Protein AF-A0ABD0PZD7-F1 (afdb_monomer)

Sequence (93 aa):
SWDQDASMRRAYSCPTCRKTFNQRPDLGKNTVLAEIVEGMKREVPAGPGDVKCDFCKERTLKAIKSCLVCLASYCQTHIQPHYESEAFKNHKL

Foldseek 3Di:
DLDDDPPDQDWHADPPPRDTDNDRDDDDDDVVVVVVVVVLVDWAADDPPFDFFPPDDPTGTGFPDAWPVVRTTHIPVRCVCCVPPPVNVPTDD

pLDDT: mean 87.23, std 11.17, range [54.0, 98.0]

Solvent-accessible surface area (backbone atoms only — not comparable to full-atom values): 5857 Å² total; per-residue (Å²): 78,85,78,68,74,94,84,65,88,73,60,31,22,44,83,87,78,64,52,74,32,82,56,82,75,90,80,81,83,63,60,70,62,48,53,52,55,55,57,71,70,57,83,51,72,44,57,92,92,50,57,50,20,74,79,52,87,83,61,55,28,32,35,80,48,46,30,74,75,78,73,45,31,21,24,77,78,70,42,45,55,53,78,73,37,79,94,29,66,85,5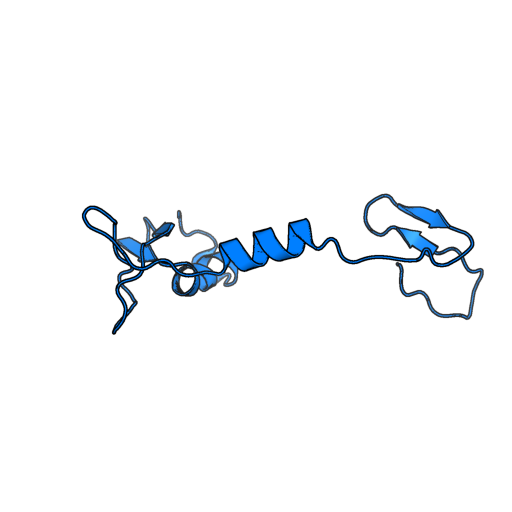7,51,98

Radius of gyration: 21.04 Å; Cα contacts (8 Å, |Δi|>4): 115; chains: 1; bounding box: 36×25×62 Å

Organism: Cirrhinus mrigala (NCBI:txid683832)

InterPro domains:
  IPR051051 E3 ubiquitin-protein ligase TRIM/RNF [PTHR25465] (2-93)

Secondary structure (DSSP, 8-state):
-----TTS---EE-TTT--EESSPPP----HHHHHHHHHHT-PPBP-TTPPBPSS-SSS-BBPSEEETTTTEEE-HHHHHHHHH-GGGTT---

Mean predicted aligned error: 9.71 Å

Structure (mmCIF, N/CA/C/O backbone):
data_AF-A0ABD0PZD7-F1
#
_entry.id   AF-A0ABD0PZD7-F1
#
loop_
_atom_site.group_PDB
_atom_site.id
_atom_site.type_symbol
_atom_site.label_atom_id
_atom_site.label_alt_id
_atom_site.label_comp_id
_atom_site.label_asym_id
_atom_site.label_entity_id
_atom_site.label_seq_id
_atom_site.pdbx_PDB_ins_code
_atom_site.Cartn_x
_atom_site.Cartn_y
_atom_site.Cartn_z
_atom_site.occupancy
_atom_site.B_iso_or_equiv
_atom_site.auth_seq_id
_atom_site.auth_comp_id
_atom_site.auth_asym_id
_atom_site.auth_atom_id
_atom_site.pdbx_PDB_model_num
ATOM 1 N N . SER A 1 1 ? 12.829 -2.401 -26.466 1.00 68.06 1 SER A N 1
ATOM 2 C CA . SER A 1 1 ? 12.280 -3.284 -25.420 1.00 68.06 1 SER A CA 1
ATOM 3 C C . SER A 1 1 ? 13.069 -4.577 -25.453 1.00 68.06 1 SER A C 1
ATOM 5 O O . SER A 1 1 ? 13.614 -4.878 -26.511 1.00 68.06 1 SER A O 1
ATOM 7 N N . TRP A 1 2 ? 13.174 -5.314 -24.344 1.00 73.69 2 TRP A N 1
ATOM 8 C CA . TRP A 1 2 ? 13.833 -6.629 -24.360 1.00 73.69 2 TRP A CA 1
ATOM 9 C C . TRP A 1 2 ? 13.149 -7.605 -25.323 1.00 73.69 2 TRP A C 1
ATOM 11 O O . TRP A 1 2 ? 13.810 -8.480 -25.879 1.00 73.69 2 TRP A O 1
ATOM 21 N N . ASP A 1 3 ? 11.860 -7.382 -25.570 1.00 67.31 3 ASP A N 1
ATOM 22 C CA . ASP A 1 3 ? 11.044 -8.121 -26.520 1.00 67.31 3 ASP A CA 1
ATOM 23 C C . ASP A 1 3 ? 10.851 -7.257 -27.781 1.00 67.31 3 ASP A C 1
ATOM 25 O O . ASP A 1 3 ? 10.076 -6.298 -27.784 1.00 67.31 3 ASP A O 1
ATOM 29 N N . GLN A 1 4 ? 11.631 -7.525 -28.833 1.00 60.91 4 GLN A N 1
ATOM 30 C CA . GLN A 1 4 ? 11.448 -6.948 -30.171 1.00 60.91 4 GLN A CA 1
ATOM 31 C C . GLN A 1 4 ? 11.364 -8.064 -31.218 1.00 60.91 4 GLN A C 1
ATOM 33 O O . GLN A 1 4 ? 12.146 -9.014 -31.184 1.00 60.91 4 GLN A O 1
ATOM 38 N N . ASP A 1 5 ? 10.387 -7.920 -32.117 1.00 55.28 5 ASP A N 1
ATOM 39 C CA . ASP A 1 5 ? 10.064 -8.824 -33.222 1.00 55.28 5 ASP A CA 1
ATOM 40 C C . ASP A 1 5 ? 11.253 -9.008 -34.183 1.00 55.28 5 ASP A C 1
ATOM 42 O O . ASP A 1 5 ? 11.981 -8.065 -34.499 1.00 55.28 5 ASP A O 1
ATOM 46 N N . ALA A 1 6 ? 11.471 -10.245 -34.632 1.00 54.00 6 ALA A N 1
ATOM 47 C CA . ALA A 1 6 ? 12.699 -10.703 -35.286 1.00 54.00 6 ALA A CA 1
ATOM 48 C C . ALA A 1 6 ? 12.961 -10.121 -36.695 1.00 54.00 6 ALA A C 1
ATOM 50 O O . ALA A 1 6 ? 13.935 -10.527 -37.344 1.00 54.00 6 ALA A O 1
ATOM 51 N N . SER A 1 7 ? 12.126 -9.196 -37.179 1.00 56.22 7 SER A N 1
ATOM 52 C CA . SER A 1 7 ? 12.048 -8.817 -38.592 1.00 56.22 7 SER A CA 1
ATOM 53 C C . SER A 1 7 ? 12.853 -7.581 -39.026 1.00 56.22 7 SER A C 1
ATOM 55 O O . SER A 1 7 ? 13.085 -7.434 -40.224 1.00 56.22 7 SER A O 1
ATOM 57 N N . MET A 1 8 ? 13.393 -6.731 -38.138 1.00 54.78 8 MET A N 1
ATOM 58 C CA . MET A 1 8 ? 14.260 -5.611 -38.564 1.00 54.78 8 MET A CA 1
ATOM 59 C C . MET A 1 8 ? 15.406 -5.313 -37.582 1.00 54.78 8 MET A C 1
ATOM 61 O O . MET A 1 8 ? 15.180 -5.053 -36.410 1.00 54.78 8 MET A O 1
ATOM 65 N N . ARG A 1 9 ? 16.650 -5.359 -38.095 1.00 60.94 9 ARG A N 1
ATOM 66 C CA . ARG A 1 9 ? 17.930 -4.889 -37.502 1.00 60.94 9 ARG A CA 1
A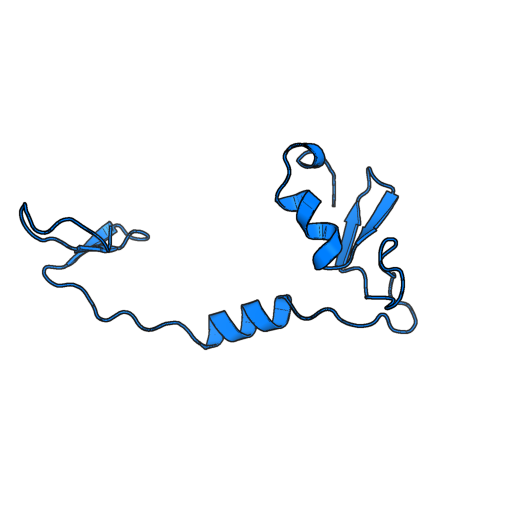TOM 67 C C . ARG A 1 9 ? 17.989 -4.882 -35.959 1.00 60.94 9 ARG A C 1
ATOM 69 O O . ARG A 1 9 ? 17.742 -3.883 -35.294 1.00 60.94 9 ARG A O 1
ATOM 76 N N . ARG A 1 10 ? 18.395 -6.046 -35.443 1.00 63.00 10 ARG A N 1
ATOM 77 C CA . ARG A 1 10 ? 18.421 -6.509 -34.045 1.00 63.00 10 ARG A CA 1
ATOM 78 C C . ARG A 1 10 ? 19.330 -5.673 -33.132 1.00 63.00 10 ARG A C 1
ATOM 80 O O . ARG A 1 10 ? 20.505 -5.994 -32.979 1.0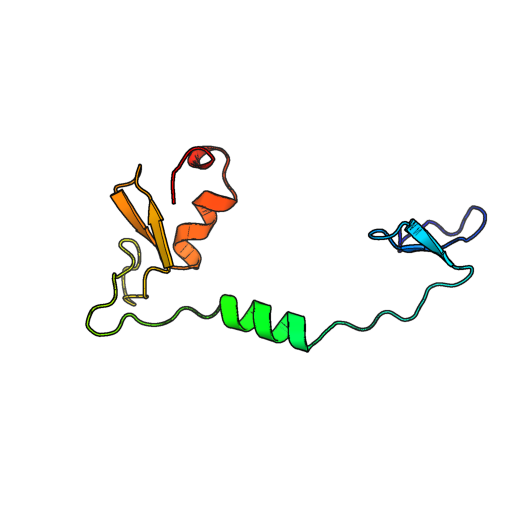0 63.00 10 ARG A O 1
ATOM 87 N N . ALA A 1 11 ? 18.787 -4.648 -32.485 1.00 73.81 11 ALA A N 1
ATOM 88 C CA . ALA A 1 11 ? 19.417 -4.025 -31.323 1.00 73.81 11 ALA A CA 1
ATOM 89 C C . ALA A 1 11 ? 18.489 -4.180 -30.113 1.00 73.81 11 ALA A C 1
ATOM 91 O O . ALA A 1 11 ? 17.391 -3.631 -30.086 1.00 73.81 11 ALA A O 1
ATOM 92 N N . TYR A 1 12 ? 18.923 -4.934 -29.105 1.00 80.50 12 TYR A N 1
ATOM 93 C CA . TYR A 1 12 ? 18.212 -5.037 -27.834 1.00 80.50 12 TYR A CA 1
ATOM 94 C C . TYR A 1 12 ? 18.476 -3.772 -27.031 1.00 80.50 12 TYR A C 1
ATOM 96 O O . TYR A 1 12 ? 19.625 -3.356 -26.909 1.00 80.50 12 TYR A O 1
ATOM 104 N N . SER A 1 13 ? 17.439 -3.171 -26.455 1.00 86.62 13 SER A N 1
ATOM 105 C CA . SER A 1 13 ? 17.596 -1.946 -25.665 1.00 86.62 13 SER A CA 1
ATOM 106 C C . SER A 1 13 ? 17.077 -2.136 -24.255 1.00 86.62 13 SER A C 1
ATOM 108 O O . SER A 1 13 ? 15.927 -2.546 -24.070 1.00 86.62 13 SER A O 1
ATOM 110 N N . CYS A 1 14 ? 17.900 -1.758 -23.275 1.00 86.50 14 CYS A N 1
ATOM 111 C CA . CYS A 1 14 ? 17.484 -1.704 -21.881 1.00 86.50 14 CYS A CA 1
ATOM 112 C C . CYS A 1 14 ? 16.339 -0.683 -21.726 1.00 86.50 14 CYS A C 1
ATOM 114 O O . CYS A 1 14 ? 16.537 0.489 -22.058 1.00 86.50 14 CYS A O 1
ATOM 116 N N . PRO A 1 15 ? 15.156 -1.076 -21.218 1.00 87.19 15 PRO A N 1
ATOM 117 C CA . PRO A 1 15 ? 14.013 -0.173 -21.075 1.00 87.19 15 PRO A CA 1
ATOM 118 C C . PRO A 1 15 ? 14.267 0.942 -20.052 1.00 87.19 15 PRO A C 1
ATOM 120 O O . PRO A 1 15 ? 13.660 2.003 -20.146 1.00 87.19 15 PRO A O 1
ATOM 123 N N . THR A 1 16 ? 15.194 0.730 -19.114 1.00 89.81 16 THR A N 1
ATOM 124 C CA . THR A 1 16 ? 15.501 1.682 -18.041 1.00 89.81 16 THR A CA 1
ATOM 125 C C . THR A 1 16 ? 16.507 2.744 -18.478 1.00 89.81 16 THR A C 1
ATOM 127 O O . THR A 1 16 ? 16.272 3.931 -18.291 1.00 89.81 16 THR A O 1
ATOM 130 N N . CYS A 1 17 ? 17.634 2.337 -19.072 1.00 91.56 17 CYS A N 1
ATOM 131 C CA . CYS A 1 17 ? 18.738 3.254 -19.389 1.00 91.56 17 CYS A CA 1
ATOM 132 C C . CYS A 1 17 ? 18.946 3.498 -20.888 1.00 91.56 17 CYS A C 1
ATOM 134 O O . CYS A 1 17 ? 19.850 4.237 -21.265 1.00 91.56 17 CYS A O 1
ATOM 136 N N . ARG A 1 18 ? 18.130 2.877 -21.750 1.00 88.19 18 ARG A N 1
ATOM 137 C CA . ARG A 1 18 ? 18.166 3.003 -23.220 1.00 88.19 18 ARG A CA 1
ATOM 138 C C . ARG A 1 18 ? 19.462 2.533 -23.893 1.00 88.19 18 ARG A C 1
ATOM 140 O O . ARG A 1 18 ? 19.598 2.690 -25.103 1.00 88.19 18 ARG A O 1
ATOM 147 N N . LYS A 1 19 ? 20.388 1.911 -23.152 1.00 88.81 19 LYS A N 1
ATOM 148 C CA . LYS A 1 19 ? 21.603 1.300 -23.711 1.00 88.81 19 LYS A CA 1
ATOM 149 C C . LYS A 1 19 ? 21.241 0.194 -24.701 1.00 88.81 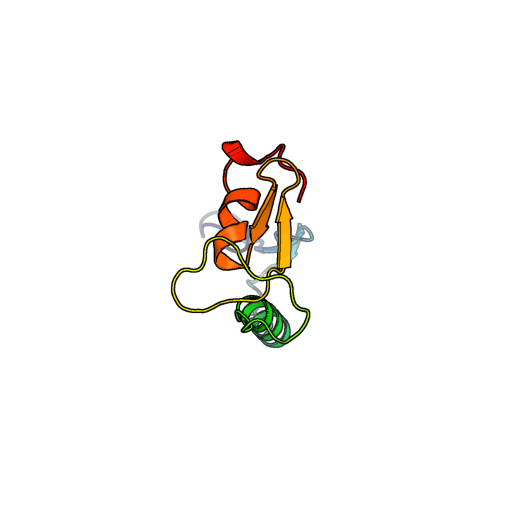19 LYS A C 1
ATOM 151 O O . LYS A 1 19 ? 20.375 -0.629 -24.397 1.00 88.81 19 LYS A O 1
ATOM 156 N N . THR A 1 20 ? 21.916 0.186 -25.846 1.00 87.75 20 THR A N 1
ATOM 157 C CA . THR A 1 20 ? 21.726 -0.774 -26.935 1.00 87.75 20 THR A CA 1
ATOM 158 C C . THR A 1 20 ? 22.741 -1.915 -26.862 1.00 87.75 20 THR A C 1
ATOM 160 O O . THR A 1 20 ? 23.875 -1.741 -26.412 1.00 87.75 20 THR A O 1
ATOM 163 N N . PHE A 1 21 ? 22.324 -3.095 -27.309 1.00 85.38 21 PHE A N 1
ATOM 164 C CA . PHE A 1 21 ? 23.101 -4.327 -27.305 1.00 85.38 21 PHE A CA 1
ATOM 165 C C . PHE A 1 21 ? 22.863 -5.084 -28.612 1.00 85.38 21 PHE A C 1
ATOM 167 O O . PHE A 1 21 ? 21.735 -5.175 -29.094 1.00 85.38 21 PHE A O 1
ATOM 174 N N . ASN A 1 22 ? 23.920 -5.677 -29.162 1.00 84.50 22 ASN A N 1
ATOM 175 C CA . ASN A 1 22 ? 23.836 -6.453 -30.405 1.00 84.50 22 ASN A CA 1
ATOM 176 C C . ASN A 1 22 ? 23.262 -7.868 -30.188 1.00 84.50 22 ASN A C 1
ATOM 178 O O . ASN A 1 22 ? 22.855 -8.533 -31.136 1.00 84.50 22 ASN A O 1
ATOM 182 N N . GLN A 1 23 ? 23.226 -8.334 -28.937 1.00 83.31 23 GLN A N 1
ATOM 183 C CA . GLN A 1 23 ? 22.655 -9.613 -28.517 1.00 83.31 23 GLN A CA 1
ATOM 184 C C . GLN A 1 23 ? 21.799 -9.414 -27.266 1.00 83.31 23 GLN A C 1
ATOM 186 O O . GLN A 1 23 ? 21.981 -8.432 -26.542 1.00 83.31 23 GLN A O 1
ATOM 191 N N . ARG A 1 24 ? 20.862 -10.338 -27.017 1.00 84.25 24 ARG A N 1
ATOM 192 C CA . ARG A 1 24 ? 20.053 -10.315 -25.797 1.00 84.25 24 ARG A CA 1
ATOM 193 C C . ARG A 1 24 ? 20.976 -10.675 -24.630 1.00 84.25 24 ARG A C 1
ATOM 195 O O . ARG A 1 24 ? 21.548 -11.762 -24.664 1.00 84.25 24 ARG A O 1
ATOM 202 N N . PRO A 1 25 ? 21.158 -9.798 -23.633 1.00 84.88 25 PRO A N 1
ATOM 203 C CA . PRO A 1 25 ? 21.915 -10.158 -22.447 1.00 84.88 25 PRO A CA 1
ATOM 204 C C . PRO A 1 25 ? 21.161 -11.227 -21.651 1.00 84.88 25 PRO A C 1
ATOM 206 O O . PRO A 1 25 ? 19.927 -11.238 -21.633 1.00 84.88 25 PRO A O 1
ATOM 209 N N . ASP A 1 26 ? 21.911 -12.095 -20.978 1.00 88.50 26 ASP A N 1
ATOM 210 C CA . ASP A 1 26 ? 21.356 -13.027 -20.002 1.00 88.50 26 ASP A CA 1
ATOM 211 C C . ASP A 1 26 ? 20.927 -12.245 -18.750 1.00 88.50 26 ASP A C 1
ATOM 213 O O . ASP A 1 26 ? 21.726 -11.522 -18.148 1.00 88.50 26 ASP A O 1
ATOM 217 N N . LEU A 1 27 ? 19.636 -12.303 -18.413 1.00 87.00 27 LEU A N 1
ATOM 218 C CA . LEU A 1 27 ? 19.047 -11.538 -17.313 1.00 87.00 27 LEU A CA 1
ATOM 219 C C . LEU A 1 27 ? 18.703 -12.477 -16.157 1.00 87.00 27 LEU A C 1
ATOM 221 O O . LEU A 1 27 ? 17.746 -13.247 -16.231 1.00 87.00 27 LEU A O 1
ATOM 225 N N . GLY A 1 28 ? 19.442 -12.356 -15.056 1.00 87.88 28 GLY A N 1
ATOM 226 C CA . GLY A 1 28 ? 19.103 -12.996 -13.788 1.00 87.88 28 GLY A CA 1
ATOM 227 C C . GLY A 1 28 ? 18.052 -12.206 -13.003 1.00 87.88 28 GLY A C 1
ATOM 228 O O . GLY A 1 28 ? 18.021 -10.973 -13.031 1.00 87.88 28 GLY A O 1
ATOM 229 N N . LYS A 1 29 ? 17.200 -12.910 -12.249 1.00 88.62 29 LYS A N 1
ATOM 230 C CA . LYS A 1 29 ? 16.337 -12.278 -11.239 1.00 88.62 29 LYS A CA 1
ATOM 231 C C . LYS A 1 29 ? 17.182 -11.889 -10.027 1.00 88.62 29 LYS A C 1
ATOM 233 O O . LYS A 1 29 ? 17.979 -12.691 -9.551 1.00 88.62 29 LYS A O 1
ATOM 238 N N . ASN A 1 30 ? 16.979 -10.685 -9.495 1.00 91.50 30 ASN A N 1
ATOM 239 C CA . ASN A 1 30 ? 17.608 -10.285 -8.239 1.00 91.50 30 ASN A CA 1
ATOM 240 C C . ASN A 1 30 ? 16.853 -10.930 -7.064 1.00 91.50 30 ASN A C 1
ATOM 242 O O . ASN A 1 30 ? 15.755 -10.494 -6.715 1.00 91.50 30 ASN A O 1
ATOM 246 N N . THR A 1 31 ? 17.435 -11.978 -6.482 1.00 93.31 31 THR A N 1
ATOM 247 C CA . THR A 1 31 ? 16.838 -12.735 -5.372 1.00 93.31 31 THR A CA 1
ATOM 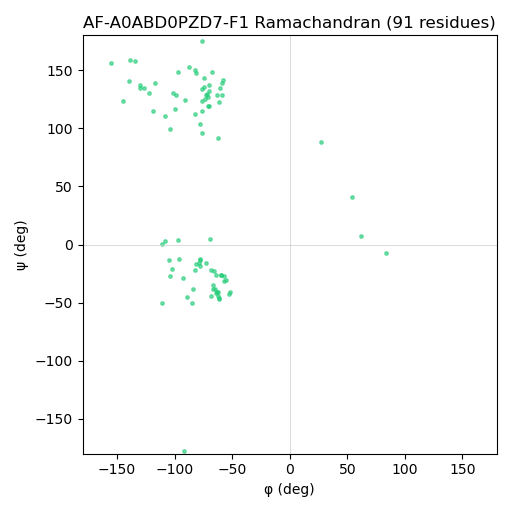248 C C . THR A 1 31 ? 16.723 -11.903 -4.101 1.00 93.31 31 THR A C 1
ATOM 250 O O . THR A 1 31 ? 15.684 -11.956 -3.459 1.00 93.31 31 THR A O 1
ATOM 253 N N . VAL A 1 32 ? 17.710 -11.052 -3.803 1.00 92.81 32 VAL A N 1
ATOM 254 C CA . VAL A 1 32 ? 17.688 -10.167 -2.625 1.00 92.81 32 VAL A CA 1
ATOM 255 C C . VAL A 1 32 ? 16.503 -9.204 -2.696 1.00 92.81 32 VAL A C 1
ATOM 257 O O . VAL A 1 32 ? 15.756 -9.056 -1.733 1.00 92.81 32 VAL A O 1
ATOM 260 N N . LEU A 1 33 ? 16.283 -8.573 -3.856 1.00 90.31 33 LEU A N 1
ATOM 261 C CA . LEU A 1 33 ? 15.121 -7.701 -4.049 1.00 90.31 33 LEU A CA 1
ATOM 262 C C . LEU A 1 33 ? 13.804 -8.481 -3.968 1.00 90.31 33 LEU A C 1
ATOM 264 O O . LEU A 1 33 ? 12.842 -7.976 -3.394 1.00 90.31 33 LEU A O 1
ATOM 268 N N . ALA A 1 34 ? 13.756 -9.702 -4.508 1.00 88.44 34 ALA A N 1
ATOM 269 C CA . ALA A 1 34 ? 12.575 -10.553 -4.396 1.00 88.44 34 ALA A CA 1
ATOM 270 C C . ALA A 1 34 ? 12.260 -10.904 -2.931 1.00 88.44 34 ALA A C 1
ATOM 272 O O . ALA A 1 34 ? 11.114 -10.773 -2.513 1.00 88.44 34 ALA A O 1
ATOM 273 N N . GLU A 1 35 ? 13.261 -11.268 -2.130 1.00 86.69 35 GLU A N 1
ATOM 274 C CA . GLU A 1 35 ? 13.088 -11.579 -0.707 1.00 86.69 35 GLU A CA 1
ATOM 275 C C . GLU A 1 35 ? 12.606 -10.369 0.102 1.00 86.69 35 GLU A C 1
ATOM 277 O O . GLU A 1 35 ? 11.708 -10.508 0.932 1.00 86.69 35 GLU A O 1
ATOM 282 N N . ILE A 1 36 ? 13.140 -9.172 -0.168 1.00 85.62 36 ILE A N 1
ATOM 283 C CA . ILE A 1 36 ? 12.696 -7.930 0.487 1.00 85.62 36 ILE A CA 1
ATOM 284 C C . ILE A 1 36 ? 11.216 -7.656 0.184 1.00 85.62 36 ILE A C 1
ATOM 286 O O . ILE A 1 36 ? 10.442 -7.378 1.101 1.00 85.62 36 ILE A O 1
ATOM 290 N N . VAL A 1 37 ? 10.806 -7.765 -1.085 1.00 86.44 37 VAL A N 1
ATOM 291 C CA . VAL A 1 37 ? 9.409 -7.543 -1.500 1.00 86.44 37 VAL A CA 1
ATOM 292 C C . VAL A 1 37 ? 8.475 -8.583 -0.880 1.00 86.44 37 VAL A C 1
ATOM 294 O O . VAL A 1 37 ? 7.399 -8.231 -0.400 1.00 86.44 37 VAL A O 1
ATOM 297 N N . GLU A 1 38 ? 8.876 -9.852 -0.834 1.00 81.44 38 GLU A N 1
ATOM 298 C CA . GLU A 1 38 ? 8.086 -10.898 -0.177 1.00 81.44 38 GLU A CA 1
ATOM 299 C C . GLU A 1 38 ? 8.002 -10.690 1.343 1.00 81.44 38 GLU A C 1
ATOM 301 O O . GLU A 1 38 ? 6.955 -10.932 1.942 1.00 81.44 38 GLU A O 1
ATOM 306 N N . GLY A 1 39 ? 9.060 -10.175 1.976 1.00 70.06 39 GLY A N 1
ATOM 307 C CA . GLY A 1 39 ? 9.047 -9.770 3.381 1.00 70.06 39 GLY A CA 1
ATOM 308 C C . GLY A 1 39 ? 8.050 -8.645 3.665 1.00 70.06 39 GLY A C 1
ATOM 309 O O . GLY A 1 39 ? 7.322 -8.715 4.652 1.00 70.06 39 GLY A O 1
ATOM 310 N N . MET A 1 40 ? 7.949 -7.656 2.770 1.00 71.00 40 MET A N 1
ATOM 311 C CA . MET A 1 40 ? 6.965 -6.567 2.871 1.00 71.00 40 MET A CA 1
ATOM 312 C C . MET A 1 40 ? 5.512 -7.051 2.758 1.00 71.00 40 MET A C 1
ATOM 314 O O . MET A 1 40 ? 4.614 -6.418 3.305 1.00 71.00 40 MET A O 1
ATOM 318 N N . LYS A 1 41 ? 5.266 -8.179 2.081 1.00 69.75 41 LYS A N 1
ATOM 319 C CA . LYS A 1 41 ? 3.924 -8.773 1.964 1.00 69.75 41 LYS A CA 1
ATOM 320 C C . LYS A 1 41 ? 3.475 -9.533 3.213 1.00 69.75 41 LYS A C 1
ATOM 322 O O . LYS A 1 41 ? 2.303 -9.893 3.304 1.00 69.75 41 LYS A O 1
ATOM 327 N N . ARG A 1 42 ? 4.372 -9.824 4.162 1.00 72.00 42 ARG A N 1
ATOM 328 C CA . ARG A 1 42 ? 4.015 -10.597 5.358 1.00 72.00 42 ARG A CA 1
ATOM 329 C C . ARG A 1 42 ? 3.237 -9.727 6.334 1.00 72.00 42 ARG A C 1
ATOM 331 O O . ARG A 1 42 ? 3.768 -8.784 6.913 1.00 72.00 42 ARG A O 1
ATOM 338 N N . GLU A 1 43 ? 1.979 -10.084 6.550 1.00 81.50 43 GLU A N 1
ATOM 339 C CA . GLU A 1 43 ? 1.150 -9.431 7.554 1.00 81.50 43 GLU A CA 1
ATOM 340 C C . GLU A 1 43 ? 1.586 -9.847 8.966 1.00 81.50 43 GLU A C 1
ATOM 342 O O . GLU A 1 43 ? 1.720 -11.033 9.273 1.00 81.50 43 GLU A O 1
ATOM 347 N N . VAL A 1 44 ? 1.817 -8.857 9.831 1.00 87.56 44 VAL A N 1
ATOM 348 C CA . VAL A 1 44 ? 2.277 -9.068 11.209 1.00 87.56 44 VAL A CA 1
ATOM 349 C C . VAL A 1 44 ? 1.076 -8.987 12.160 1.00 87.56 44 VAL A C 1
ATOM 351 O O . VAL A 1 44 ? 0.320 -8.011 12.091 1.00 87.56 44 VAL A O 1
ATOM 354 N N . PRO A 1 45 ? 0.865 -9.971 13.055 1.00 91.44 45 PRO A N 1
ATOM 355 C CA . PRO A 1 45 ? -0.132 -9.865 14.119 1.00 91.44 45 PRO A CA 1
ATOM 356 C C . PRO A 1 45 ? 0.131 -8.647 15.016 1.00 91.44 45 PRO A C 1
ATOM 358 O O . PRO A 1 45 ? 1.280 -8.342 15.321 1.00 91.44 45 PRO A O 1
ATOM 361 N N . ALA A 1 46 ? -0.921 -7.957 15.453 1.00 93.06 46 ALA A N 1
ATOM 362 C CA . ALA A 1 46 ? -0.793 -6.809 16.348 1.00 93.06 46 ALA A CA 1
ATOM 363 C C . ALA A 1 46 ? -0.383 -7.247 17.763 1.00 93.06 46 ALA A C 1
ATOM 365 O O . ALA A 1 46 ? -1.046 -8.093 18.370 1.00 93.06 46 ALA A O 1
ATOM 366 N N . GLY A 1 47 ? 0.683 -6.646 18.294 1.00 91.81 47 GLY A N 1
ATOM 367 C CA . GLY A 1 47 ? 1.129 -6.817 19.673 1.00 91.81 47 GLY A CA 1
ATOM 368 C C . GLY A 1 47 ? 0.549 -5.769 20.636 1.00 91.81 47 GLY A C 1
ATOM 369 O O . GLY A 1 47 ? -0.254 -4.915 20.246 1.00 91.81 47 GLY A O 1
ATOM 370 N N . PRO A 1 48 ? 0.943 -5.812 21.920 1.00 92.69 48 PRO A N 1
ATOM 371 C CA . PRO A 1 48 ? 0.575 -4.788 22.894 1.00 92.69 48 PRO A CA 1
ATOM 372 C C . PRO A 1 48 ? 1.065 -3.402 22.455 1.00 92.69 48 PRO A C 1
ATOM 374 O O . PRO A 1 48 ? 2.240 -3.225 22.149 1.00 92.69 48 PRO A O 1
ATOM 377 N N . GLY A 1 49 ? 0.165 -2.417 22.439 1.00 91.56 49 GLY A N 1
ATOM 378 C CA . GLY A 1 49 ? 0.477 -1.041 22.034 1.00 91.56 49 GLY A CA 1
ATOM 379 C C . GLY A 1 49 ? 0.455 -0.782 20.523 1.00 91.56 49 GLY A C 1
ATOM 380 O O . GLY A 1 49 ? 0.521 0.376 20.120 1.00 91.56 49 GLY A O 1
ATOM 381 N N . ASP 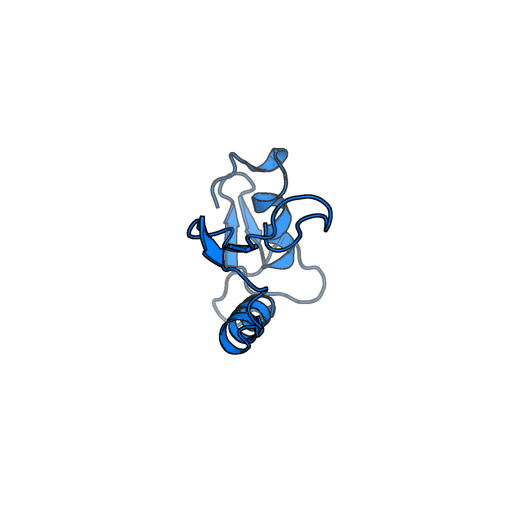A 1 50 ? 0.309 -1.814 19.686 1.00 94.94 50 ASP A N 1
ATOM 382 C CA . ASP A 1 50 ? 0.112 -1.620 18.250 1.00 94.94 50 ASP A CA 1
ATOM 383 C C . ASP A 1 50 ? -1.312 -1.139 17.942 1.00 94.94 50 ASP A C 1
ATOM 385 O O . ASP A 1 50 ? -2.300 -1.610 18.514 1.00 94.94 50 ASP A O 1
ATOM 389 N N . VAL A 1 51 ? -1.421 -0.251 16.953 1.00 94.88 51 VAL A N 1
ATOM 390 C CA . VAL A 1 51 ? -2.707 0.078 16.332 1.00 94.88 51 VAL A CA 1
ATOM 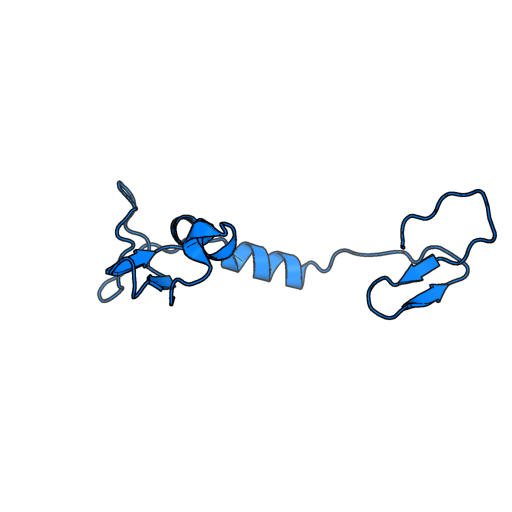391 C C . VAL A 1 51 ? -3.144 -1.108 15.474 1.00 94.88 51 VAL A C 1
ATOM 393 O O . VAL A 1 51 ? -2.372 -1.621 14.661 1.00 94.88 51 VAL A O 1
ATOM 396 N N . LYS A 1 52 ? -4.381 -1.564 15.666 1.00 96.06 52 LYS A N 1
ATOM 397 C CA . LYS A 1 52 ? -4.960 -2.696 14.932 1.00 96.06 52 LYS A CA 1
ATOM 398 C C . LYS A 1 52 ? -5.600 -2.221 13.633 1.00 96.06 52 LYS A C 1
ATOM 400 O O . LYS A 1 52 ? -6.042 -1.082 13.533 1.00 96.06 52 LYS A O 1
ATOM 405 N N . CYS A 1 53 ? -5.655 -3.100 12.638 1.00 96.25 53 CYS A N 1
ATOM 406 C CA . CYS A 1 53 ? -6.484 -2.863 11.465 1.00 96.25 53 CYS A CA 1
ATOM 407 C C . CYS A 1 53 ? -7.972 -2.965 11.827 1.00 96.25 53 CYS A C 1
ATOM 409 O O . CYS A 1 53 ? -8.387 -3.957 12.426 1.00 96.25 53 CYS A O 1
ATOM 411 N N . ASP A 1 54 ? -8.768 -1.988 11.393 1.00 96.25 54 ASP A N 1
ATOM 412 C CA . ASP A 1 54 ? -10.201 -1.900 11.708 1.00 96.25 54 ASP A CA 1
ATOM 413 C C . ASP A 1 54 ? -11.076 -2.852 10.871 1.00 96.25 54 ASP A C 1
ATOM 415 O O . ASP A 1 54 ? -12.240 -3.082 11.189 1.00 96.25 54 ASP A O 1
ATOM 419 N N . PHE A 1 55 ? -10.524 -3.428 9.800 1.00 94.75 55 PHE A N 1
ATOM 420 C CA . PHE A 1 55 ? -11.272 -4.233 8.825 1.00 94.75 55 PHE A CA 1
ATOM 421 C C . PHE A 1 55 ? -11.037 -5.742 8.964 1.00 94.75 55 PHE A C 1
ATOM 423 O O . PHE A 1 55 ? -11.776 -6.546 8.390 1.00 94.75 55 PHE A O 1
ATOM 430 N N . CYS A 1 56 ? -10.021 -6.162 9.723 1.00 94.44 56 CYS A N 1
ATOM 431 C CA . CYS A 1 56 ? -9.752 -7.580 9.941 1.00 94.44 56 CYS A CA 1
ATOM 432 C C . CYS A 1 56 ? -10.751 -8.179 10.942 1.00 94.44 56 CYS A C 1
ATOM 434 O O . CYS A 1 56 ? -10.834 -7.731 12.081 1.00 94.44 56 CYS A O 1
ATOM 436 N N . LYS A 1 57 ? -11.473 -9.233 10.540 1.00 87.25 57 LYS A N 1
ATOM 437 C CA . LYS A 1 57 ? -12.519 -9.859 11.373 1.00 87.25 57 LYS A CA 1
ATOM 438 C C . LYS A 1 57 ? -11.994 -10.892 12.371 1.00 87.25 57 LYS A C 1
ATOM 440 O O . LYS A 1 57 ? -12.505 -10.980 13.478 1.00 87.25 57 LYS A O 1
ATOM 445 N N . GLU A 1 58 ? -11.000 -11.683 11.977 1.00 80.06 58 GLU A N 1
ATOM 446 C CA . GLU A 1 58 ? -10.537 -12.833 12.772 1.00 80.06 58 GLU A CA 1
ATOM 447 C C . GLU A 1 58 ? -9.141 -12.605 13.356 1.00 80.06 58 GLU A C 1
ATOM 449 O O . GLU A 1 58 ? -8.911 -12.769 14.551 1.00 80.06 58 GLU A O 1
ATOM 454 N N . ARG A 1 59 ? -8.189 -12.202 12.509 1.00 81.38 59 ARG A N 1
ATOM 455 C CA . ARG A 1 59 ? -6.807 -11.931 12.913 1.00 81.38 59 ARG A CA 1
ATOM 456 C C . ARG A 1 59 ? -6.620 -10.437 13.085 1.00 81.38 59 ARG A C 1
ATOM 458 O O . ARG A 1 59 ? -6.701 -9.702 12.110 1.00 81.38 59 ARG A O 1
ATOM 465 N N . THR A 1 60 ? -6.322 -9.974 14.294 1.00 86.56 60 THR A N 1
ATOM 466 C CA . THR A 1 60 ? -5.988 -8.560 14.497 1.00 86.56 60 THR A CA 1
ATOM 467 C C . THR A 1 60 ? -4.569 -8.305 14.011 1.00 86.56 60 THR A C 1
ATOM 469 O O . THR A 1 60 ? -3.602 -8.568 14.726 1.00 86.56 60 THR A O 1
ATOM 472 N N . LEU A 1 61 ? -4.444 -7.841 12.774 1.00 94.12 61 LEU A N 1
ATOM 473 C CA . LEU A 1 61 ? -3.169 -7.470 12.175 1.00 94.12 61 LEU A CA 1
ATOM 474 C C . LEU A 1 61 ? -2.769 -6.056 12.587 1.00 94.12 61 LEU A C 1
ATOM 476 O O . LEU A 1 61 ? -3.628 -5.197 12.812 1.00 94.12 61 LEU A O 1
ATOM 480 N N . LYS A 1 62 ? -1.459 -5.819 12.664 1.00 94.81 62 LYS A N 1
ATOM 481 C CA . LYS A 1 62 ? -0.895 -4.490 12.885 1.00 94.81 62 LYS A CA 1
ATOM 482 C C . LYS A 1 62 ? -1.251 -3.584 11.707 1.00 94.81 62 LYS A C 1
ATOM 484 O O . LYS A 1 62 ? -1.026 -3.938 10.547 1.00 94.81 62 LYS A O 1
ATOM 489 N N . ALA A 1 63 ? -1.803 -2.415 12.007 1.00 95.38 63 ALA A N 1
ATOM 490 C CA . ALA A 1 63 ? -2.001 -1.380 11.012 1.00 95.38 63 ALA A CA 1
ATOM 491 C C . ALA A 1 63 ? -0.649 -0.791 10.593 1.00 95.38 63 ALA A C 1
ATOM 493 O O . ALA A 1 63 ? 0.215 -0.524 11.429 1.00 95.38 63 ALA A O 1
ATOM 494 N N . ILE A 1 64 ? -0.480 -0.578 9.291 1.00 94.12 64 ILE A N 1
ATOM 495 C CA . ILE A 1 64 ? 0.724 0.037 8.719 1.00 94.12 64 ILE A CA 1
ATOM 496 C C . ILE A 1 64 ? 0.502 1.503 8.345 1.00 94.12 64 ILE A C 1
ATOM 498 O O . ILE A 1 64 ? 1.468 2.251 8.225 1.00 94.12 64 ILE A O 1
ATOM 502 N N . LYS A 1 65 ? -0.761 1.905 8.161 1.00 95.38 65 LYS A N 1
ATOM 503 C CA . LYS A 1 65 ? -1.187 3.254 7.782 1.00 95.38 65 LYS A CA 1
ATOM 504 C C . LYS A 1 65 ? -2.619 3.525 8.237 1.00 95.38 65 LYS A C 1
ATOM 506 O O . LYS A 1 65 ? -3.414 2.593 8.377 1.00 95.38 65 LYS A O 1
ATOM 511 N N . SER A 1 66 ? -2.948 4.804 8.401 1.00 97.38 66 SER A N 1
ATOM 512 C CA . SER A 1 66 ? -4.287 5.261 8.778 1.00 97.38 66 SER A CA 1
ATOM 513 C C . SER A 1 66 ? -4.745 6.361 7.833 1.00 97.38 66 SER A C 1
ATOM 515 O O . SER A 1 66 ? -4.001 7.285 7.533 1.00 97.38 66 SER A O 1
ATOM 517 N N . CYS A 1 67 ? -5.983 6.282 7.361 1.00 98.00 67 CYS A N 1
ATOM 518 C CA . CYS A 1 67 ? -6.545 7.291 6.475 1.00 98.00 67 CYS A CA 1
ATOM 519 C C . CYS A 1 67 ? -7.261 8.374 7.287 1.00 98.00 67 CYS A C 1
ATOM 521 O O . CYS A 1 67 ? -8.213 8.07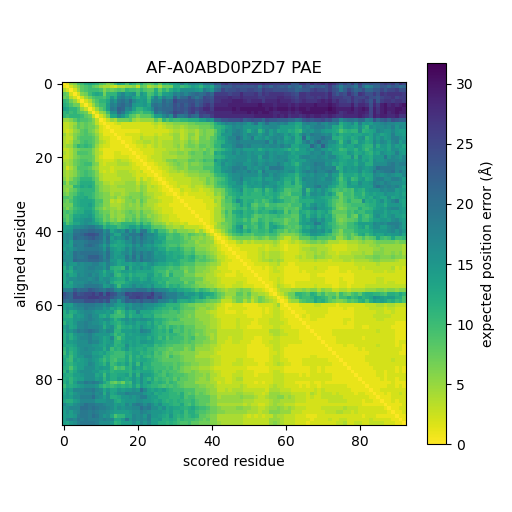4 8.005 1.00 98.00 67 CYS A O 1
ATOM 523 N N . LEU A 1 68 ? -6.878 9.640 7.110 1.00 96.31 68 LEU A N 1
ATOM 524 C CA . LEU A 1 68 ? -7.516 10.775 7.792 1.00 96.31 68 LEU A CA 1
ATOM 525 C C . LEU A 1 68 ? -8.917 11.103 7.258 1.00 96.31 68 LEU A C 1
ATOM 527 O O . LEU A 1 68 ? -9.657 11.832 7.905 1.00 96.31 68 LEU A O 1
ATOM 531 N N . VAL A 1 69 ? -9.276 10.585 6.082 1.00 97.19 69 VAL A N 1
ATOM 532 C CA . VAL A 1 69 ? -10.608 10.775 5.488 1.00 97.19 69 VAL A CA 1
ATOM 533 C C . VAL A 1 69 ? -11.566 9.678 5.953 1.00 97.19 69 VAL A C 1
ATOM 535 O O . VAL A 1 69 ? -12.685 9.970 6.352 1.00 97.19 69 VAL A O 1
ATOM 538 N N . CYS A 1 70 ? -11.122 8.416 5.949 1.00 97.19 70 CYS A N 1
ATOM 539 C CA . CYS A 1 70 ? -11.924 7.293 6.446 1.00 97.19 70 CYS A CA 1
ATOM 540 C C . CYS A 1 70 ? -11.950 7.200 7.974 1.00 97.19 70 CYS A C 1
ATOM 542 O O . CYS A 1 70 ? -12.798 6.497 8.510 1.00 97.19 70 CYS A O 1
ATOM 544 N N . LEU A 1 71 ? -10.998 7.858 8.650 1.00 97.06 71 LEU A N 1
ATOM 545 C CA . LEU A 1 71 ? -10.774 7.757 10.093 1.00 97.06 71 LEU A CA 1
ATOM 546 C C . LEU A 1 71 ? -10.582 6.303 10.551 1.00 97.06 71 LEU A C 1
ATOM 548 O O . LEU A 1 71 ? -11.096 5.891 11.585 1.00 97.06 71 LEU A O 1
ATOM 552 N N . ALA A 1 72 ? -9.839 5.537 9.752 1.00 97.44 72 ALA A N 1
ATOM 553 C CA . ALA A 1 72 ? -9.611 4.114 9.963 1.00 97.44 72 ALA A CA 1
ATOM 554 C C . ALA A 1 72 ? -8.155 3.730 9.675 1.00 97.44 72 ALA A C 1
ATOM 556 O O . ALA A 1 72 ? -7.433 4.432 8.959 1.00 97.44 72 ALA A O 1
ATOM 557 N N . SER A 1 73 ? -7.737 2.604 10.237 1.00 97.50 73 SER A N 1
ATOM 558 C CA . SER A 1 73 ? -6.392 2.045 10.214 1.00 97.50 73 SER A CA 1
ATOM 559 C C . SER A 1 73 ? -6.376 0.693 9.500 1.00 97.50 73 SER A C 1
ATOM 561 O O . SER A 1 73 ? -7.262 -0.150 9.664 1.00 97.50 73 SER A O 1
ATOM 563 N N . TYR A 1 74 ? -5.343 0.469 8.691 1.00 95.81 74 TYR A N 1
ATOM 564 C CA . TYR A 1 74 ? -5.320 -0.592 7.686 1.00 95.81 74 TYR A CA 1
ATOM 565 C C . TYR A 1 74 ? -4.040 -1.428 7.769 1.00 95.81 74 TYR A C 1
ATOM 567 O O . TYR A 1 74 ? -2.940 -0.886 7.895 1.00 95.81 74 TYR A O 1
ATOM 575 N N . CYS A 1 75 ? -4.170 -2.752 7.661 1.00 94.56 75 CYS A N 1
ATOM 576 C CA . CYS A 1 75 ? -3.050 -3.647 7.359 1.00 94.56 75 CYS A CA 1
ATOM 577 C C . CYS A 1 75 ? -2.690 -3.579 5.862 1.00 94.56 75 CYS A C 1
ATOM 579 O O . CYS A 1 75 ? -3.398 -2.940 5.080 1.00 94.56 75 CYS A O 1
ATOM 581 N N . GLN A 1 76 ? -1.620 -4.268 5.451 1.00 91.75 76 GLN A N 1
ATOM 582 C CA . GLN A 1 76 ? -1.151 -4.295 4.058 1.00 91.75 76 GLN A CA 1
ATOM 583 C C . GLN A 1 76 ? -2.255 -4.680 3.058 1.00 91.75 76 GLN A C 1
ATOM 585 O O . GLN A 1 76 ? -2.390 -4.038 2.019 1.00 91.75 76 GLN A O 1
ATOM 590 N N . THR A 1 77 ? -3.080 -5.682 3.377 1.00 92.38 77 THR A N 1
ATOM 591 C CA . THR A 1 77 ? -4.164 -6.116 2.481 1.00 92.38 77 THR A CA 1
ATOM 592 C C . THR A 1 77 ? -5.265 -5.066 2.360 1.00 92.38 77 THR A C 1
ATOM 594 O O . THR A 1 77 ? -5.726 -4.767 1.259 1.00 92.38 77 THR A O 1
ATOM 597 N N . HIS A 1 78 ? -5.678 -4.470 3.481 1.00 94.44 78 HIS A N 1
ATOM 598 C CA . HIS A 1 78 ? -6.805 -3.538 3.501 1.00 94.44 78 HIS A CA 1
ATOM 599 C C . HIS A 1 78 ? -6.440 -2.113 3.060 1.00 94.44 78 HIS A C 1
ATOM 601 O O . HIS A 1 78 ? -7.341 -1.359 2.707 1.00 94.44 78 HIS A O 1
ATOM 607 N N . ILE A 1 79 ? -5.155 -1.736 3.036 1.00 94.75 79 ILE A N 1
ATOM 608 C CA . ILE A 1 79 ? -4.721 -0.429 2.513 1.00 94.75 79 ILE A CA 1
ATOM 609 C C . ILE A 1 79 ? -4.597 -0.422 0.982 1.00 94.75 79 ILE A C 1
ATOM 611 O O . ILE A 1 79 ? -4.659 0.638 0.370 1.00 94.75 79 ILE A O 1
ATOM 615 N N . GLN A 1 80 ? -4.438 -1.587 0.347 1.00 94.44 80 GLN A N 1
ATOM 616 C CA . GLN A 1 80 ? -4.189 -1.716 -1.094 1.00 94.44 80 GLN A CA 1
ATOM 617 C C . GLN A 1 80 ? -5.196 -0.949 -1.984 1.00 94.44 80 GLN A C 1
ATOM 619 O O . GLN A 1 80 ? -4.742 -0.238 -2.883 1.00 94.44 80 GLN A O 1
ATOM 624 N N . PRO A 1 81 ? -6.519 -0.935 -1.698 1.00 95.75 81 PRO A N 1
ATOM 625 C CA . PRO A 1 81 ? -7.467 -0.121 -2.460 1.00 95.75 81 PRO A CA 1
ATOM 626 C C . PRO A 1 81 ? -7.128 1.375 -2.474 1.00 95.75 81 PRO A C 1
ATOM 628 O O . PRO A 1 81 ? -7.387 2.036 -3.476 1.00 95.75 81 PRO A O 1
ATOM 631 N N . HIS A 1 82 ? -6.513 1.911 -1.412 1.00 96.56 82 HIS A N 1
ATOM 632 C CA . HIS A 1 82 ? -6.108 3.317 -1.371 1.00 96.56 82 HIS A CA 1
ATOM 633 C C . HIS A 1 82 ? -4.966 3.660 -2.333 1.00 96.56 82 HIS A C 1
ATOM 635 O O . HIS A 1 82 ? -4.812 4.826 -2.690 1.00 96.56 82 HIS A O 1
ATOM 641 N N . TYR A 1 83 ? -4.179 2.671 -2.758 1.00 94.50 83 TYR A N 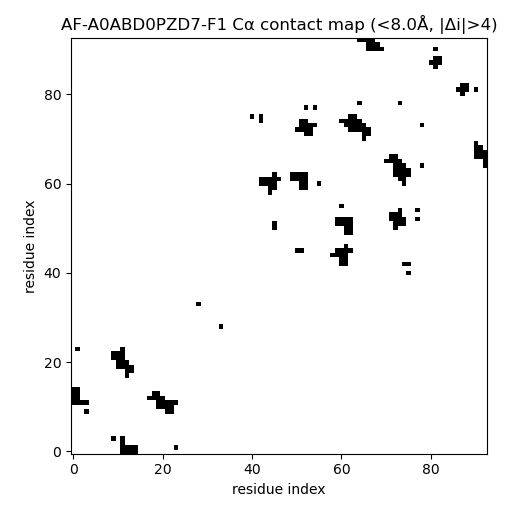1
ATOM 642 C CA . TYR A 1 83 ? -3.110 2.861 -3.737 1.00 94.50 83 TYR A CA 1
ATOM 643 C C . TYR A 1 83 ? -3.564 2.602 -5.175 1.00 94.50 83 TYR A C 1
ATOM 645 O O . TYR A 1 83 ? -3.007 3.189 -6.098 1.00 94.50 83 TYR A O 1
ATOM 653 N N . GLU A 1 84 ? -4.556 1.732 -5.367 1.00 94.88 84 GLU A N 1
ATOM 654 C CA . GLU A 1 84 ? -4.915 1.212 -6.692 1.00 94.88 84 GLU A CA 1
ATOM 655 C C . GLU A 1 84 ? -6.186 1.827 -7.286 1.00 94.88 84 GLU A C 1
ATOM 657 O O . GLU A 1 84 ? -6.332 1.867 -8.506 1.00 94.88 84 GLU A O 1
ATOM 662 N N . SER A 1 85 ? -7.122 2.292 -6.454 1.00 96.38 85 SER A N 1
ATOM 663 C CA . SER A 1 85 ? -8.414 2.797 -6.923 1.00 96.38 85 SER A CA 1
ATOM 664 C C . SER A 1 85 ? -8.461 4.323 -6.951 1.00 96.38 85 SER A C 1
ATOM 666 O O . SER A 1 85 ? -8.196 5.001 -5.956 1.00 96.38 85 SER A O 1
ATOM 668 N N . GLU A 1 86 ? -8.905 4.869 -8.087 1.00 95.94 86 GLU A N 1
ATOM 669 C CA . GLU A 1 86 ? -9.083 6.313 -8.291 1.00 95.94 86 GLU A CA 1
ATOM 670 C C . GLU A 1 86 ? -10.037 6.944 -7.262 1.00 95.94 86 GLU A C 1
ATOM 672 O O . GLU A 1 86 ? -9.875 8.114 -6.918 1.00 95.94 86 GLU A O 1
ATOM 677 N N . ALA A 1 87 ? -10.981 6.169 -6.710 1.00 96.12 87 ALA A N 1
ATOM 678 C CA . ALA A 1 87 ? -11.900 6.639 -5.670 1.00 96.12 87 ALA A CA 1
ATOM 679 C C . ALA A 1 87 ? -11.169 7.121 -4.405 1.00 96.12 87 ALA A C 1
ATOM 681 O O . ALA A 1 87 ? -11.675 7.973 -3.679 1.00 96.12 87 ALA A O 1
ATOM 682 N N . PHE A 1 88 ? -9.966 6.605 -4.158 1.00 96.00 88 PHE A N 1
ATOM 683 C CA . PHE A 1 88 ? -9.184 6.889 -2.963 1.00 96.00 88 PHE A CA 1
ATOM 684 C C . PHE A 1 88 ? -7.964 7.774 -3.220 1.00 96.00 88 PHE A C 1
ATOM 686 O O . PHE A 1 88 ? -7.223 8.075 -2.290 1.00 96.00 88 PHE A O 1
ATOM 693 N N . LYS A 1 89 ? -7.764 8.252 -4.449 1.00 93.94 89 LYS A N 1
ATOM 694 C CA . LYS A 1 89 ? -6.576 9.018 -4.861 1.00 93.94 89 LYS A CA 1
ATOM 695 C C . LYS A 1 89 ? -6.289 10.259 -4.009 1.00 93.94 89 LYS A C 1
ATOM 697 O O . LYS A 1 89 ? -5.137 10.641 -3.838 1.00 93.94 89 LYS A O 1
ATOM 702 N N . ASN A 1 90 ? -7.338 10.877 -3.466 1.00 95.00 90 ASN A N 1
ATOM 703 C CA . ASN A 1 90 ? -7.246 12.075 -2.625 1.00 95.00 90 ASN A CA 1
ATOM 704 C C . ASN A 1 90 ? -7.274 11.763 -1.119 1.00 95.00 90 ASN A C 1
ATOM 706 O O . ASN A 1 90 ? -7.305 12.678 -0.295 1.00 95.00 90 ASN A O 1
ATOM 710 N N . HIS A 1 91 ? -7.290 10.486 -0.734 1.00 96.88 91 HIS A N 1
ATOM 711 C CA . HIS A 1 91 ? -7.252 10.095 0.666 1.00 96.88 91 HIS A CA 1
ATOM 712 C C . HIS A 1 91 ? -5.848 10.307 1.222 1.00 96.88 91 HIS A C 1
ATOM 714 O O . HIS A 1 91 ? -4.862 9.776 0.715 1.00 96.88 91 HIS A O 1
ATOM 720 N N . LYS A 1 92 ? -5.759 11.063 2.316 1.00 94.44 92 LYS A N 1
ATOM 721 C CA . LYS A 1 92 ? -4.503 11.234 3.041 1.00 94.44 92 LYS A CA 1
ATOM 722 C C . LYS A 1 92 ? -4.282 10.043 3.970 1.00 94.44 92 LYS A C 1
ATOM 724 O O . LYS A 1 92 ? -5.040 9.876 4.926 1.00 94.44 92 LYS A O 1
ATOM 729 N N . LEU A 1 93 ? -3.262 9.245 3.654 1.00 94.62 93 LEU A N 1
ATOM 730 C CA . LEU A 1 93 ? -2.779 8.103 4.436 1.00 94.62 93 LEU A CA 1
ATOM 731 C C . LEU A 1 93 ? -1.566 8.445 5.299 1.00 94.62 93 LEU A C 1
ATOM 733 O O . LEU A 1 93 ? -0.666 9.143 4.776 1.00 94.62 93 LEU A O 1
#